Protein AF-A0AAP5YDH5-F1 (afdb_monomer)

Sequence (74 aa):
MTLWQLIKAEIRAVLTTPVVTLTVFGGVVFYSFLYPLPYAQQTPREQPIAVVNLDGSQTSLKLERMVDATPQVK

Foldseek 3Di:
DDPVVVVVVVVCVQCPPPVNVCCVVVVVVVCVVPVCVVVVPPDQFAAEDDDDDPPPDPVSVVVVVCVVVDRNHD

pLDDT: mean 92.32, std 6.07, range [71.44, 98.06]

Radius of gyration: 25.83 Å; Cα contacts (8 Å, |Δi|>4): 32; chains: 1; bounding box: 51×25×59 Å

Secondary structure (DSSP, 8-state):
--HHHHHHHHHHHHHH-HHHHIIIIIHHHHHHHHTTGGGTT----SB------SS--HHHHHHHHTGGGSTTB-

Structure (mmCIF, N/CA/C/O backbone):
data_AF-A0AAP5YDH5-F1
#
_entry.id   AF-A0AAP5YDH5-F1
#
loop_
_atom_site.group_PDB
_atom_site.id
_atom_site.type_symbol
_atom_site.label_atom_id
_atom_site.label_alt_id
_atom_site.label_comp_id
_atom_site.label_asym_id
_atom_site.label_entity_id
_atom_site.label_seq_id
_atom_site.pdbx_PDB_ins_code
_atom_site.Cartn_x
_atom_site.Cartn_y
_atom_site.Cartn_z
_atom_site.occupancy
_atom_site.B_iso_or_equiv
_atom_site.auth_seq_id
_atom_site.auth_comp_id
_atom_site.auth_asym_id
_atom_site.auth_atom_id
_atom_site.pdbx_PDB_model_num
ATOM 1 N N . MET A 1 1 ? 29.169 13.125 -24.196 1.00 78.94 1 MET A N 1
ATOM 2 C CA . MET A 1 1 ? 27.724 13.192 -23.882 1.00 78.94 1 MET A CA 1
ATOM 3 C C . MET A 1 1 ? 27.538 14.114 -22.693 1.00 78.94 1 MET A C 1
ATOM 5 O O . MET A 1 1 ? 28.325 14.029 -21.761 1.00 78.94 1 MET A O 1
ATOM 9 N N . THR A 1 2 ? 26.541 14.994 -22.717 1.00 97.38 2 THR A N 1
ATOM 10 C CA . THR A 1 2 ? 26.130 15.746 -21.521 1.00 97.38 2 THR A CA 1
ATOM 11 C C . THR A 1 2 ? 25.269 14.862 -20.615 1.00 97.38 2 THR A C 1
ATOM 13 O O . THR A 1 2 ? 24.674 13.891 -21.086 1.00 97.38 2 THR A O 1
ATOM 16 N N . LEU A 1 3 ? 25.147 15.211 -19.330 1.00 97.38 3 LEU A N 1
ATOM 17 C CA . LEU A 1 3 ? 24.274 14.490 -18.390 1.00 97.38 3 LEU A CA 1
ATOM 18 C C . LEU A 1 3 ? 22.835 14.376 -18.918 1.00 9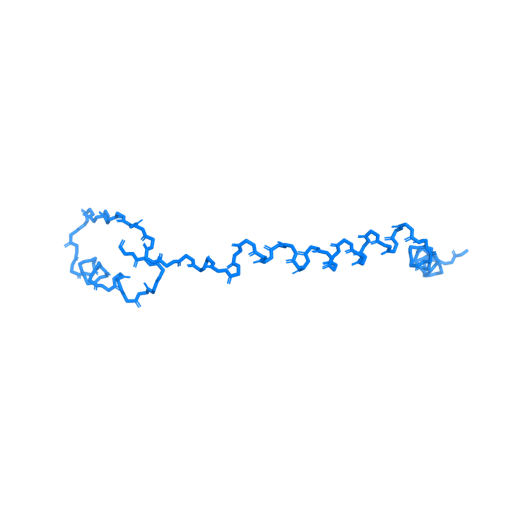7.38 3 LEU A C 1
ATOM 20 O O . LEU A 1 3 ? 22.212 13.325 -18.836 1.00 97.38 3 LEU A O 1
ATOM 24 N N . TRP A 1 4 ? 22.327 15.440 -19.540 1.00 97.69 4 TRP A N 1
ATOM 25 C CA . TRP A 1 4 ? 20.993 15.450 -20.138 1.00 97.69 4 TRP A CA 1
ATOM 26 C C . TRP A 1 4 ? 20.845 14.471 -21.310 1.00 97.69 4 TRP A C 1
ATOM 28 O O . TRP A 1 4 ? 19.812 13.818 -21.455 1.00 97.69 4 TRP A O 1
ATOM 38 N N . GLN A 1 5 ? 21.877 14.352 -22.148 1.00 97.88 5 GLN A N 1
ATOM 39 C CA . GLN A 1 5 ? 21.895 13.373 -23.237 1.00 97.88 5 GLN A CA 1
ATOM 40 C C . GLN A 1 5 ? 21.935 11.943 -22.694 1.00 97.88 5 GLN A C 1
ATOM 42 O O . GLN A 1 5 ? 21.265 11.076 -23.249 1.00 97.88 5 GLN A O 1
ATOM 47 N N . LEU A 1 6 ? 22.676 11.719 -21.605 1.00 97.75 6 LEU A N 1
ATOM 48 C CA . LEU A 1 6 ? 22.734 10.428 -20.928 1.00 97.75 6 LEU A CA 1
ATOM 49 C C . LEU A 1 6 ? 21.363 10.047 -20.357 1.00 97.75 6 LEU A C 1
ATOM 51 O O . LEU A 1 6 ? 20.839 8.998 -20.703 1.00 97.75 6 LEU A O 1
ATOM 55 N N . ILE A 1 7 ? 20.724 10.939 -19.594 1.00 98.06 7 ILE A N 1
ATOM 56 C CA . ILE A 1 7 ? 19.381 10.710 -19.031 1.00 98.06 7 ILE A CA 1
ATOM 57 C C . ILE A 1 7 ? 18.366 10.377 -20.132 1.00 98.06 7 ILE A C 1
ATOM 59 O O . ILE A 1 7 ? 17.601 9.424 -20.009 1.00 98.06 7 ILE A O 1
ATOM 63 N N . LYS A 1 8 ? 18.370 11.130 -21.241 1.00 97.94 8 LYS A N 1
ATOM 64 C CA . L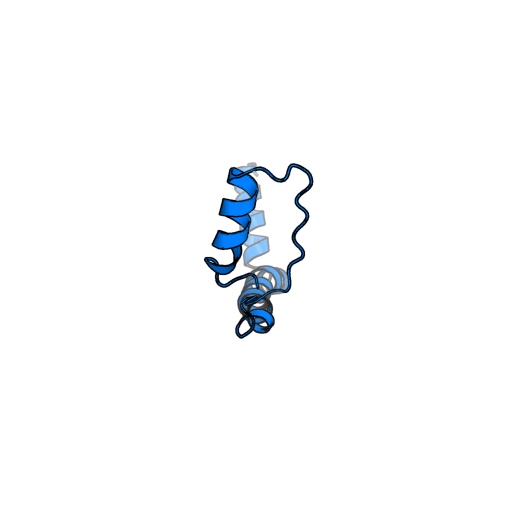YS A 1 8 ? 17.489 10.845 -22.385 1.00 97.94 8 LYS A CA 1
ATOM 65 C C . LYS A 1 8 ? 17.747 9.469 -22.998 1.00 97.94 8 LYS A C 1
ATOM 67 O O . LYS A 1 8 ? 16.792 8.797 -23.384 1.00 97.94 8 LYS A O 1
ATOM 72 N N . ALA A 1 9 ? 19.013 9.072 -23.119 1.00 97.69 9 ALA A N 1
ATOM 73 C CA . ALA A 1 9 ? 19.383 7.768 -23.654 1.00 97.69 9 ALA A CA 1
ATOM 74 C C . ALA A 1 9 ? 18.916 6.634 -22.731 1.00 97.69 9 ALA A C 1
ATOM 76 O O . ALA A 1 9 ? 18.297 5.693 -23.220 1.00 97.69 9 ALA A O 1
ATOM 77 N N . GLU A 1 10 ? 19.113 6.772 -21.418 1.00 96.56 10 GLU A N 1
ATOM 78 C CA . GLU A 1 10 ? 18.667 5.796 -20.416 1.00 96.56 10 GLU A CA 1
ATOM 79 C C . GLU A 1 10 ? 17.141 5.645 -20.401 1.00 96.56 10 GLU A C 1
ATOM 81 O O . GLU A 1 10 ? 16.625 4.533 -20.488 1.00 96.56 10 GLU A O 1
ATOM 86 N N . ILE A 1 11 ? 16.391 6.756 -20.395 1.00 96.44 11 ILE A N 1
ATOM 87 C CA . ILE A 1 11 ? 14.919 6.711 -20.462 1.00 96.44 11 ILE A CA 1
ATOM 88 C C . ILE A 1 11 ? 14.464 5.998 -21.739 1.00 96.44 11 ILE A C 1
ATOM 90 O O . ILE A 1 11 ? 13.579 5.143 -21.696 1.00 96.44 11 ILE A O 1
ATOM 94 N N . ARG A 1 12 ? 15.081 6.313 -22.886 1.00 96.69 12 ARG A N 1
ATOM 95 C CA . ARG A 1 12 ? 14.767 5.635 -24.147 1.00 96.69 12 ARG A CA 1
ATOM 96 C C . ARG A 1 12 ? 15.082 4.142 -24.066 1.00 96.69 12 ARG A C 1
ATOM 98 O O . ARG A 1 12 ? 14.267 3.349 -24.526 1.00 96.69 12 ARG A O 1
ATOM 105 N N . ALA A 1 13 ? 16.221 3.756 -23.495 1.00 96.19 13 ALA A N 1
ATOM 106 C CA . ALA A 1 13 ? 16.612 2.356 -23.345 1.00 96.19 13 ALA A CA 1
ATOM 107 C C . ALA A 1 13 ? 15.610 1.580 -22.474 1.00 96.19 13 ALA A C 1
ATOM 109 O O . ALA 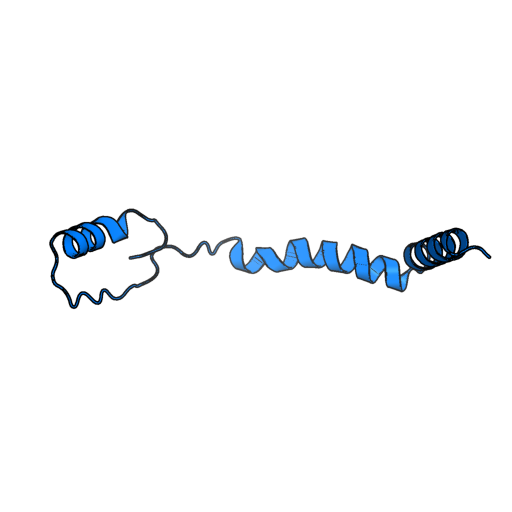A 1 13 ? 15.143 0.514 -22.877 1.00 96.19 13 ALA A O 1
ATOM 110 N N . VAL A 1 14 ? 15.191 2.154 -21.342 1.00 95.00 14 VAL A N 1
ATOM 111 C CA . VAL A 1 14 ? 14.166 1.581 -20.454 1.00 95.00 14 VAL A CA 1
ATOM 112 C C . VAL A 1 14 ? 12.838 1.382 -21.193 1.00 95.00 14 VAL A C 1
ATOM 114 O O . VAL A 1 14 ? 12.292 0.280 -21.177 1.00 95.00 14 VAL A O 1
ATOM 117 N N . LEU A 1 15 ? 12.350 2.415 -21.891 1.00 95.31 15 LEU A N 1
ATOM 118 C CA . LEU A 1 15 ? 11.049 2.396 -22.579 1.00 95.31 15 LEU A CA 1
ATOM 119 C C . LEU A 1 15 ? 11.028 1.585 -23.884 1.00 95.31 15 LEU A C 1
ATOM 121 O O . LEU A 1 15 ? 9.956 1.328 -24.426 1.00 95.31 15 LEU A O 1
ATOM 125 N N . THR A 1 16 ? 12.190 1.216 -24.425 1.00 96.31 16 THR A N 1
ATOM 126 C CA . THR A 1 16 ? 12.292 0.409 -25.656 1.00 96.31 16 THR A CA 1
ATOM 127 C C . THR A 1 16 ? 12.730 -1.025 -25.394 1.00 96.31 16 THR A C 1
ATOM 129 O O . THR A 1 16 ? 12.651 -1.851 -26.299 1.00 96.31 16 THR A O 1
ATOM 132 N N . THR A 1 17 ? 13.136 -1.353 -24.164 1.00 97.69 17 THR A N 1
ATOM 133 C CA . THR A 1 17 ? 13.430 -2.729 -23.760 1.00 97.69 17 THR A CA 1
ATOM 134 C C . THR A 1 17 ? 12.114 -3.446 -23.444 1.00 97.69 17 THR A C 1
ATOM 136 O O . THR A 1 17 ? 11.466 -3.095 -22.450 1.00 97.69 17 THR A O 1
ATOM 139 N N . PRO A 1 18 ? 11.69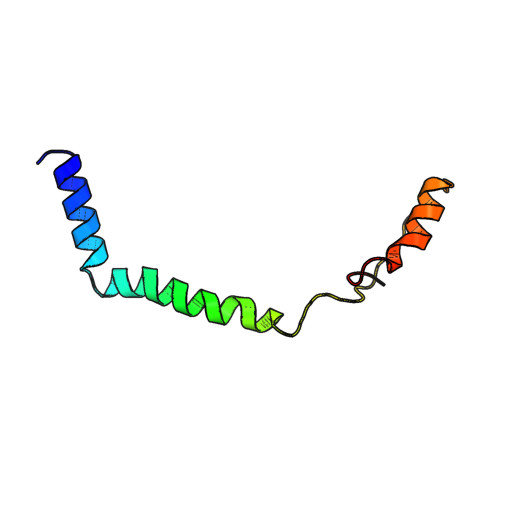6 -4.463 -24.229 1.00 95.62 18 PRO A N 1
ATOM 140 C CA . PRO A 1 18 ? 10.363 -5.055 -24.094 1.00 95.62 18 PRO A CA 1
ATOM 141 C C . PRO A 1 18 ? 10.107 -5.667 -22.716 1.00 95.62 18 PRO A C 1
ATOM 143 O O . PRO A 1 18 ? 9.041 -5.469 -22.146 1.00 95.62 18 PRO A O 1
ATOM 146 N N . VAL A 1 19 ? 11.103 -6.356 -22.148 1.00 96.81 19 VAL A N 1
ATOM 147 C CA . VAL A 1 19 ? 10.994 -6.996 -20.826 1.00 96.81 19 VAL A CA 1
ATOM 148 C C . VAL A 1 19 ? 10.807 -5.957 -19.719 1.00 96.81 19 VAL A C 1
ATOM 150 O O . VAL A 1 19 ? 9.937 -6.114 -18.864 1.00 96.81 19 VAL A O 1
ATOM 153 N N . VAL A 1 20 ? 11.581 -4.870 -19.752 1.00 95.81 20 VAL A N 1
ATOM 154 C CA . VAL A 1 20 ? 11.493 -3.786 -18.760 1.00 95.81 20 VAL A CA 1
ATOM 155 C C . VAL A 1 20 ? 10.151 -3.070 -18.880 1.00 95.81 20 VAL A C 1
ATOM 157 O O . VAL A 1 20 ? 9.452 -2.895 -17.886 1.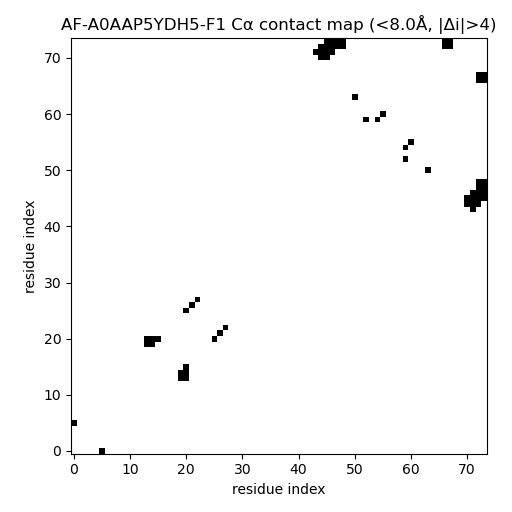00 95.81 20 VAL A O 1
ATOM 160 N N . THR A 1 21 ? 9.750 -2.738 -20.107 1.00 95.62 21 THR A N 1
ATOM 161 C CA . THR A 1 21 ? 8.471 -2.079 -20.398 1.00 95.62 21 THR A CA 1
ATOM 162 C C . THR A 1 21 ? 7.294 -2.938 -19.932 1.00 95.62 21 THR A C 1
ATOM 164 O O . THR A 1 21 ? 6.425 -2.457 -19.208 1.00 95.62 21 THR A O 1
ATOM 167 N N . LEU A 1 22 ? 7.284 -4.232 -20.266 1.00 96.25 22 LEU A N 1
ATOM 168 C CA . LEU A 1 22 ? 6.242 -5.161 -19.830 1.00 96.25 22 LEU A CA 1
ATOM 169 C C . LEU A 1 22 ? 6.203 -5.303 -18.305 1.00 96.25 22 LEU A C 1
ATOM 171 O O . LEU A 1 22 ? 5.123 -5.355 -17.730 1.00 96.25 22 LEU A O 1
ATOM 175 N N . THR A 1 23 ? 7.354 -5.336 -17.638 1.00 94.75 23 THR A N 1
ATOM 176 C CA . THR A 1 23 ? 7.398 -5.467 -16.175 1.00 94.75 23 THR A CA 1
ATOM 177 C C . THR A 1 23 ? 6.849 -4.216 -15.489 1.00 94.75 23 THR A C 1
ATOM 179 O O . THR A 1 23 ? 6.015 -4.328 -14.595 1.00 94.75 23 THR A O 1
ATOM 182 N N . VAL A 1 24 ? 7.262 -3.023 -15.934 1.00 92.88 24 VAL A N 1
ATOM 183 C CA . VAL A 1 24 ? 6.821 -1.747 -15.347 1.00 92.88 24 VAL A CA 1
ATOM 184 C C . VAL A 1 24 ? 5.341 -1.495 -15.623 1.00 92.88 24 VAL A C 1
ATOM 186 O O . VAL A 1 24 ? 4.582 -1.231 -14.697 1.00 92.88 24 VAL A O 1
ATOM 189 N N . PHE A 1 25 ? 4.906 -1.590 -16.880 1.00 95.44 25 PHE A N 1
ATOM 190 C CA . PHE A 1 25 ? 3.524 -1.267 -17.241 1.00 95.44 25 PHE A CA 1
ATOM 191 C C . PHE A 1 25 ? 2.586 -2.450 -17.037 1.00 95.44 25 PHE A C 1
ATOM 193 O O . PHE A 1 25 ? 1.537 -2.300 -16.419 1.00 95.44 25 PHE A O 1
ATOM 200 N N . GLY A 1 26 ? 2.968 -3.632 -17.517 1.00 95.94 26 GLY A N 1
ATOM 201 C CA . GLY A 1 26 ? 2.174 -4.845 -17.350 1.00 95.94 26 GLY A CA 1
ATOM 202 C C . GLY A 1 26 ? 1.999 -5.188 -15.878 1.00 95.94 26 GLY A C 1
ATOM 203 O O . GLY A 1 26 ? 0.868 -5.378 -15.450 1.00 95.94 26 GLY A O 1
ATOM 204 N N . GLY A 1 27 ? 3.071 -5.172 -15.079 1.00 95.31 27 GLY A N 1
ATOM 205 C CA . GLY A 1 27 ? 2.986 -5.417 -13.637 1.00 95.31 27 GLY A CA 1
ATOM 206 C C . GLY A 1 27 ? 2.012 -4.471 -12.930 1.00 95.31 27 GLY A C 1
ATOM 207 O O . GLY A 1 27 ? 1.157 -4.933 -12.180 1.00 95.31 27 GLY A O 1
ATOM 208 N N . VAL A 1 28 ? 2.073 -3.168 -13.226 1.00 95.94 28 VAL A N 1
ATOM 209 C CA . VAL A 1 28 ? 1.149 -2.168 -12.659 1.00 95.94 28 VAL A CA 1
ATOM 210 C C . VAL A 1 28 ? -0.292 -2.399 -13.114 1.00 95.94 28 VAL A C 1
ATOM 212 O O . VAL A 1 28 ? -1.201 -2.342 -12.288 1.00 95.94 28 VAL A O 1
ATOM 215 N N . VAL A 1 29 ? -0.512 -2.690 -14.400 1.00 96.50 29 VAL A N 1
ATOM 216 C CA . VAL A 1 29 ? -1.847 -2.992 -14.935 1.00 96.50 29 VAL A CA 1
ATOM 217 C C . VAL A 1 29 ? -2.406 -4.261 -14.293 1.00 96.50 29 VAL A C 1
ATOM 219 O O . VAL A 1 29 ? -3.518 -4.239 -13.791 1.00 96.50 29 VAL A O 1
ATOM 222 N N . PHE A 1 30 ? -1.648 -5.357 -14.231 1.00 96.69 30 PHE A N 1
ATOM 223 C CA . PHE A 1 30 ? -2.094 -6.582 -13.561 1.00 96.69 30 PHE A CA 1
ATOM 224 C C . PHE A 1 30 ? -2.379 -6.341 -12.075 1.00 96.69 30 PHE A C 1
ATOM 226 O O . PHE A 1 30 ? -3.422 -6.759 -11.571 1.00 96.69 30 PHE A O 1
ATOM 233 N N . TYR A 1 31 ? -1.482 -5.642 -11.377 1.00 94.94 31 TYR A N 1
ATOM 234 C CA . TYR A 1 31 ? -1.630 -5.360 -9.952 1.00 94.94 31 TYR A CA 1
ATOM 235 C C . TYR A 1 31 ? -2.865 -4.503 -9.656 1.00 94.94 31 TYR A C 1
ATOM 237 O O . TYR A 1 31 ? -3.555 -4.762 -8.671 1.00 94.94 31 TYR A O 1
ATOM 245 N N . SER A 1 32 ? -3.197 -3.537 -10.519 1.00 95.06 32 SER A N 1
ATOM 246 C CA . SER A 1 32 ? -4.377 -2.688 -10.328 1.00 95.06 32 SER A CA 1
ATOM 247 C C . SER A 1 32 ? -5.698 -3.457 -10.412 1.00 95.06 32 SER A C 1
ATOM 249 O O . SER A 1 32 ? -6.663 -3.034 -9.783 1.00 95.06 32 SER A O 1
ATOM 251 N N . PHE A 1 33 ? -5.747 -4.599 -11.110 1.00 95.00 33 PHE A N 1
ATOM 252 C CA . PHE A 1 33 ? -6.910 -5.496 -11.106 1.00 95.00 33 PHE A CA 1
ATOM 253 C C . PHE A 1 33 ? -6.868 -6.519 -9.969 1.00 95.00 33 PHE A C 1
ATOM 255 O O . PHE A 1 33 ? -7.887 -6.770 -9.328 1.00 95.00 33 PHE A O 1
ATOM 262 N N . LEU A 1 34 ? -5.702 -7.118 -9.710 1.00 94.75 34 LEU A N 1
ATOM 263 C CA . LEU A 1 34 ? -5.573 -8.207 -8.739 1.00 94.75 34 LEU A CA 1
ATOM 264 C C . LEU A 1 34 ? -5.662 -7.725 -7.288 1.00 94.75 34 LEU A C 1
ATOM 266 O O . LEU A 1 34 ? -6.281 -8.397 -6.470 1.00 94.75 34 LEU A O 1
ATOM 270 N N . TYR A 1 35 ? -5.074 -6.571 -6.964 1.00 92.50 35 TYR A N 1
ATOM 271 C CA . TYR A 1 35 ? -5.044 -6.048 -5.598 1.00 92.50 35 TYR A CA 1
ATOM 272 C C . TYR A 1 35 ? -6.425 -5.680 -5.024 1.00 92.50 35 TYR A C 1
ATOM 274 O O . TYR A 1 35 ? -6.688 -6.036 -3.878 1.00 92.50 35 TYR A O 1
ATOM 282 N N . PRO A 1 36 ? -7.341 -5.017 -5.759 1.00 91.06 36 PRO A N 1
ATOM 283 C CA . PRO A 1 36 ? -8.662 -4.698 -5.220 1.00 91.06 36 PRO A CA 1
ATOM 284 C C . PRO A 1 36 ? -9.628 -5.888 -5.208 1.00 91.06 36 PRO A C 1
ATOM 286 O O . PRO A 1 36 ? -10.619 -5.837 -4.485 1.00 91.06 36 PRO A O 1
ATOM 289 N N . LEU A 1 37 ? -9.380 -6.950 -5.985 1.00 91.50 37 LEU A N 1
ATOM 290 C CA . LEU A 1 37 ? -10.338 -8.044 -6.171 1.00 91.50 37 LEU A CA 1
ATOM 291 C C . LEU A 1 37 ? -10.735 -8.760 -4.861 1.00 91.50 37 LEU A C 1
ATOM 293 O O . LEU A 1 37 ? -11.935 -8.950 -4.658 1.00 91.50 37 LEU A O 1
ATOM 297 N N . PRO A 1 38 ? -9.808 -9.095 -3.936 1.00 88.31 38 PRO A N 1
ATOM 298 C CA . PRO A 1 38 ? -10.169 -9.663 -2.634 1.00 88.31 38 PRO A CA 1
ATOM 299 C C . PRO A 1 38 ? -11.078 -8.745 -1.807 1.00 88.31 38 PRO A C 1
ATOM 301 O O . PRO A 1 38 ? -11.960 -9.214 -1.093 1.00 88.31 38 PRO A O 1
ATOM 304 N N . TYR A 1 39 ? -10.898 -7.430 -1.941 1.00 84.50 39 TYR A N 1
ATOM 305 C CA . TYR A 1 39 ? -11.641 -6.416 -1.194 1.00 84.50 39 TYR A CA 1
ATOM 306 C C . TYR A 1 39 ? -12.926 -5.964 -1.897 1.00 84.50 39 TYR A C 1
ATOM 308 O O . TYR A 1 39 ? -13.746 -5.283 -1.283 1.00 84.50 39 TYR A O 1
ATOM 316 N N . ALA A 1 40 ? -13.141 -6.354 -3.160 1.00 85.50 40 ALA A N 1
ATOM 317 C CA . ALA A 1 40 ? -14.246 -5.873 -3.992 1.00 85.50 40 ALA A CA 1
ATOM 318 C C . ALA A 1 40 ? -15.630 -6.157 -3.388 1.00 85.50 40 ALA A C 1
ATOM 320 O O . ALA A 1 40 ? -16.584 -5.436 -3.664 1.00 85.50 40 ALA A O 1
ATOM 321 N N . GLN A 1 41 ? -15.732 -7.204 -2.565 1.00 80.19 41 GLN A N 1
ATOM 322 C CA . GLN A 1 41 ? -16.954 -7.603 -1.860 1.00 80.19 41 GLN A CA 1
ATOM 323 C C . GLN A 1 41 ? -16.800 -7.554 -0.329 1.00 80.19 41 GLN A C 1
ATOM 325 O O . GLN A 1 41 ? -17.704 -7.965 0.393 1.00 80.19 41 GLN A O 1
ATOM 330 N N . GLN A 1 42 ? -15.664 -7.070 0.186 1.00 71.44 42 GLN A N 1
ATOM 331 C CA . GLN A 1 42 ? -15.309 -7.131 1.607 1.00 71.44 42 GLN A CA 1
ATOM 332 C C . GLN A 1 42 ? -14.969 -5.746 2.161 1.00 71.44 42 GLN A C 1
ATOM 334 O O . GLN A 1 42 ? -13.875 -5.521 2.674 1.00 71.44 42 GLN A O 1
ATOM 339 N N . THR A 1 43 ? -15.908 -4.798 2.102 1.00 78.25 43 THR A N 1
ATOM 340 C CA . THR A 1 43 ? -15.795 -3.628 2.985 1.00 78.25 43 THR A CA 1
ATOM 341 C C . THR A 1 43 ? -15.923 -4.121 4.428 1.00 78.25 43 THR A C 1
ATOM 343 O O . THR A 1 43 ? -16.972 -4.700 4.726 1.00 78.25 43 THR A O 1
ATOM 346 N N . PRO A 1 44 ? -1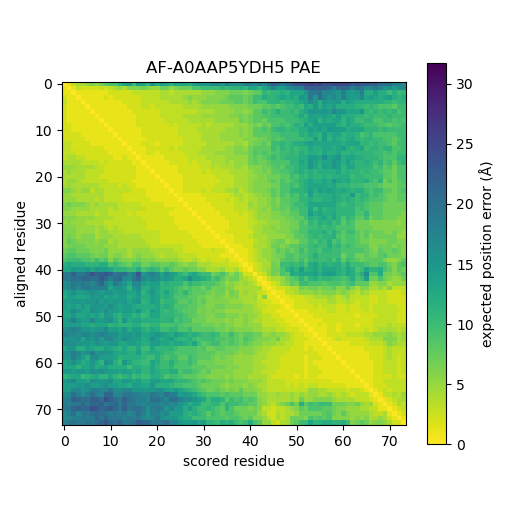4.922 -3.920 5.310 1.00 79.69 44 PRO A N 1
ATOM 347 C CA . PRO A 1 44 ? -15.034 -4.289 6.715 1.00 79.69 44 PRO A CA 1
ATOM 348 C C . PRO A 1 44 ? -16.212 -3.528 7.312 1.00 79.69 44 PRO A C 1
ATOM 350 O O . PRO A 1 44 ? -16.176 -2.307 7.458 1.00 79.69 44 PRO A O 1
ATOM 353 N N . ARG A 1 45 ? -17.295 -4.254 7.557 1.00 85.50 45 ARG A N 1
ATOM 354 C CA . ARG A 1 45 ? -18.490 -3.758 8.224 1.00 85.50 45 ARG A CA 1
ATOM 355 C C . ARG A 1 45 ? -18.673 -4.557 9.490 1.00 85.50 45 ARG A C 1
ATOM 357 O O . ARG A 1 45 ? -18.236 -5.710 9.537 1.00 85.50 45 ARG A O 1
ATOM 364 N N . GLU A 1 46 ? -19.312 -3.939 10.474 1.00 87.75 46 GLU A N 1
ATOM 365 C CA . GLU A 1 46 ? -19.727 -4.622 11.700 1.00 87.75 46 GLU A CA 1
ATOM 366 C C . GLU A 1 46 ? -18.566 -5.372 12.386 1.00 87.75 46 GLU A C 1
ATOM 368 O O . GLU A 1 46 ? -18.721 -6.509 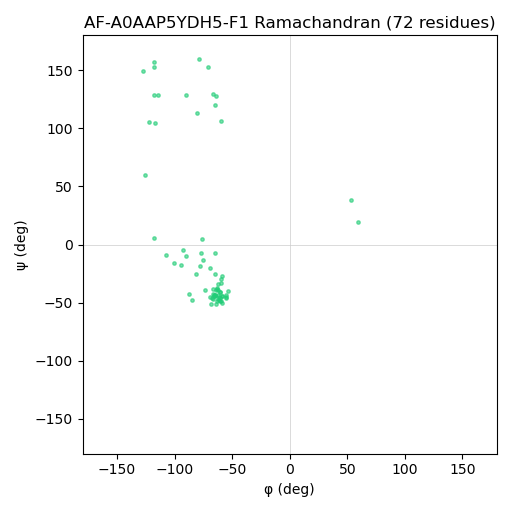12.834 1.00 87.75 46 GLU A O 1
ATOM 373 N N . GLN A 1 47 ? -17.359 -4.794 12.380 1.00 88.06 47 GLN A N 1
ATOM 374 C CA . GLN A 1 47 ? -16.202 -5.437 12.996 1.00 88.06 47 GLN A CA 1
ATOM 375 C C . GLN A 1 47 ? -16.411 -5.503 14.511 1.00 88.06 47 GLN A C 1
ATOM 377 O O . GLN A 1 47 ? -16.694 -4.461 15.102 1.00 88.06 47 GLN A O 1
ATOM 382 N N . PRO A 1 48 ? -16.244 -6.680 15.138 1.00 90.88 48 PRO A N 1
ATOM 383 C CA . PRO A 1 48 ? -16.450 -6.821 16.570 1.00 90.88 48 PRO A CA 1
ATOM 384 C C . PRO A 1 48 ? -15.433 -5.971 17.330 1.00 90.88 48 PRO A C 1
ATOM 386 O O . PRO A 1 48 ? -14.224 -6.090 17.105 1.00 90.88 48 PRO A O 1
ATOM 389 N N . ILE A 1 49 ? -15.918 -5.140 18.249 1.00 90.94 49 ILE A N 1
ATOM 390 C CA . ILE A 1 49 ? -15.067 -4.314 19.113 1.00 90.94 49 ILE A CA 1
ATOM 391 C C . ILE A 1 49 ? -15.233 -4.663 20.594 1.00 90.94 49 ILE A C 1
ATOM 393 O O . ILE A 1 49 ? -16.247 -5.196 21.035 1.00 90.94 49 ILE A O 1
ATOM 397 N N . ALA A 1 50 ? -14.212 -4.336 21.386 1.00 93.81 50 ALA A N 1
ATOM 398 C CA . ALA A 1 50 ? -14.266 -4.384 22.842 1.00 93.81 50 ALA A CA 1
ATOM 399 C C . ALA A 1 50 ? -14.055 -2.974 23.399 1.00 93.81 50 ALA A C 1
ATOM 401 O O . ALA A 1 50 ? -13.088 -2.297 23.046 1.00 93.81 50 ALA A O 1
ATOM 402 N N . VAL A 1 51 ? -14.953 -2.536 24.279 1.00 93.31 51 VAL A N 1
ATOM 403 C CA . VAL A 1 51 ? -14.858 -1.238 24.954 1.00 93.31 51 VAL A CA 1
ATOM 404 C C . VAL A 1 51 ? -14.082 -1.400 26.257 1.00 93.31 51 VAL A C 1
ATOM 406 O O . VAL A 1 51 ? -14.418 -2.243 27.088 1.00 93.31 51 VAL A O 1
ATOM 409 N N . VAL A 1 52 ? -13.067 -0.559 26.456 1.00 95.56 52 VAL A N 1
ATOM 410 C CA . VAL A 1 52 ? -12.327 -0.450 27.719 1.00 95.56 52 VAL A CA 1
ATOM 411 C C . VAL A 1 52 ? -12.432 0.989 28.209 1.00 95.56 52 VAL A C 1
ATOM 413 O O . VAL A 1 52 ? -11.777 1.880 27.673 1.00 95.56 52 VAL A O 1
ATOM 416 N N . ASN A 1 53 ? -13.254 1.212 29.231 1.00 96.50 53 ASN A N 1
ATOM 417 C CA . ASN A 1 53 ? -13.448 2.520 29.849 1.00 96.50 53 ASN A CA 1
ATOM 418 C C . ASN A 1 53 ? -12.993 2.481 31.314 1.00 96.50 53 ASN A C 1
ATOM 420 O O . ASN A 1 53 ? -13.671 1.916 32.169 1.00 96.50 53 ASN A O 1
ATOM 424 N N . LEU A 1 54 ? -11.821 3.062 31.586 1.00 97.00 54 LEU A N 1
ATOM 425 C CA . LEU A 1 54 ? -11.203 3.075 32.918 1.00 97.00 54 LEU A CA 1
ATOM 426 C C . LEU A 1 54 ? -11.531 4.334 33.730 1.00 97.00 54 LEU A C 1
ATOM 428 O O . LEU A 1 54 ? -11.323 4.337 34.941 1.00 97.00 54 LEU A O 1
ATOM 432 N N . ASP A 1 55 ? -12.003 5.402 33.080 1.00 95.81 55 ASP A N 1
ATOM 433 C CA . ASP A 1 55 ? -12.270 6.693 33.724 1.00 95.81 55 ASP A CA 1
ATOM 434 C C . ASP A 1 55 ? -13.758 6.912 34.041 1.00 95.81 55 ASP A C 1
ATOM 436 O O . ASP A 1 55 ? -14.094 7.788 34.838 1.00 95.81 55 ASP A O 1
ATOM 440 N N . GLY A 1 56 ? -14.650 6.119 33.435 1.00 95.88 56 GLY A N 1
ATOM 441 C CA . GLY A 1 56 ? -16.095 6.173 33.656 1.00 95.88 56 GLY A CA 1
ATOM 442 C C . GLY A 1 56 ? -16.713 7.534 33.333 1.00 95.88 56 GLY A C 1
ATOM 443 O O . GLY A 1 56 ? -17.797 7.847 33.831 1.00 95.88 56 GLY A O 1
ATOM 444 N N . SER A 1 57 ? -16.028 8.377 32.552 1.00 98.00 57 SER A N 1
ATOM 445 C CA . SER A 1 57 ? -16.445 9.766 32.382 1.00 98.00 57 SER A CA 1
ATOM 446 C C . SER A 1 57 ? -17.730 9.869 31.554 1.00 98.00 57 SER A C 1
ATOM 448 O O . SER A 1 57 ? -18.011 9.045 30.679 1.00 98.00 57 SER A O 1
ATOM 450 N N . GLN A 1 58 ? -18.512 10.930 31.778 1.00 97.44 58 GLN A N 1
ATOM 451 C CA . GLN A 1 58 ? -19.717 11.188 30.977 1.00 97.44 58 GLN A CA 1
ATOM 452 C C . GLN A 1 58 ? -19.397 11.358 29.486 1.00 97.44 58 GLN A C 1
ATOM 454 O O . GLN A 1 58 ? -20.216 11.028 28.628 1.00 97.44 58 GLN A O 1
ATOM 459 N N . THR A 1 59 ? -18.198 11.849 29.173 1.00 96.38 59 THR A N 1
ATOM 460 C CA . THR A 1 59 ? -17.697 11.945 27.803 1.00 96.38 59 THR A CA 1
ATOM 461 C C . THR A 1 59 ? -17.420 10.558 27.220 1.00 96.38 59 THR A C 1
ATOM 463 O O . THR A 1 59 ? -17.861 10.288 26.104 1.00 96.38 59 THR A O 1
ATOM 466 N N . SER A 1 60 ? -16.775 9.664 27.979 1.00 96.75 60 SER A N 1
ATOM 467 C CA . SER A 1 60 ? -16.506 8.275 27.575 1.00 96.75 60 SER A CA 1
ATOM 468 C C . SER A 1 60 ? -17.805 7.513 27.308 1.00 96.75 60 SER A C 1
ATOM 470 O O . SER A 1 60 ? -17.990 6.977 26.220 1.00 96.75 60 SER A O 1
ATOM 472 N N . LEU A 1 61 ? -18.779 7.593 28.222 1.00 95.50 61 LEU A N 1
ATOM 473 C CA . LEU A 1 61 ? -20.099 6.966 28.051 1.00 95.50 61 LEU A CA 1
ATOM 474 C C . LEU A 1 61 ? -20.876 7.523 26.850 1.00 95.50 61 LEU A C 1
ATOM 476 O O . LEU A 1 61 ? -21.632 6.802 26.197 1.00 95.50 61 LEU A O 1
ATOM 480 N N . LYS A 1 62 ? -20.722 8.820 26.552 1.00 95.56 62 LYS A N 1
ATOM 481 C CA . LYS A 1 62 ? -21.321 9.421 25.355 1.00 95.56 62 LYS A CA 1
ATOM 482 C C . LYS A 1 62 ? -20.682 8.858 24.084 1.00 95.56 62 LYS A C 1
ATOM 484 O O . LYS A 1 62 ? -21.413 8.560 23.146 1.00 95.56 62 LYS A O 1
ATOM 489 N N . LEU A 1 63 ? -19.360 8.697 24.064 1.00 93.38 63 LEU A N 1
ATOM 490 C CA . LEU A 1 63 ? -18.630 8.137 22.927 1.00 93.38 63 LEU A CA 1
ATOM 491 C C . LEU A 1 63 ? -18.975 6.660 22.695 1.00 93.38 63 LEU A C 1
ATOM 493 O O . LEU A 1 63 ? -19.237 6.278 21.559 1.00 93.38 63 LEU A O 1
ATOM 497 N N . GLU A 1 64 ? -19.056 5.858 23.758 1.00 94.31 64 GLU A N 1
ATOM 498 C CA . GLU A 1 64 ? -19.466 4.448 23.687 1.00 94.31 64 GLU A CA 1
ATOM 499 C C . GLU A 1 64 ? -20.830 4.278 23.013 1.00 94.31 64 GLU A C 1
ATOM 501 O O . GLU A 1 64 ? -20.993 3.440 22.134 1.00 94.31 64 GLU A O 1
ATOM 506 N N . ARG A 1 65 ? -21.805 5.127 23.357 1.00 91.88 65 ARG A N 1
ATOM 507 C CA . ARG A 1 65 ? -23.143 5.104 22.735 1.00 91.88 65 ARG A CA 1
ATOM 508 C C . ARG A 1 65 ? -23.147 5.555 21.277 1.00 91.88 65 ARG A C 1
ATOM 510 O O . ARG A 1 65 ? -24.109 5.289 20.567 1.00 91.88 65 ARG A O 1
ATOM 517 N N . MET A 1 66 ? -22.117 6.279 20.850 1.00 92.75 66 MET A N 1
ATOM 518 C CA . MET A 1 66 ? -21.967 6.760 19.478 1.00 92.75 66 MET A CA 1
ATOM 519 C C . MET A 1 66 ? -21.163 5.791 18.602 1.00 92.75 66 MET A C 1
ATOM 521 O O . MET A 1 66 ? -21.032 6.050 17.411 1.00 92.75 66 MET A O 1
ATOM 525 N N . VAL A 1 67 ? -20.617 4.701 19.155 1.00 89.69 67 VAL A N 1
ATOM 526 C CA . V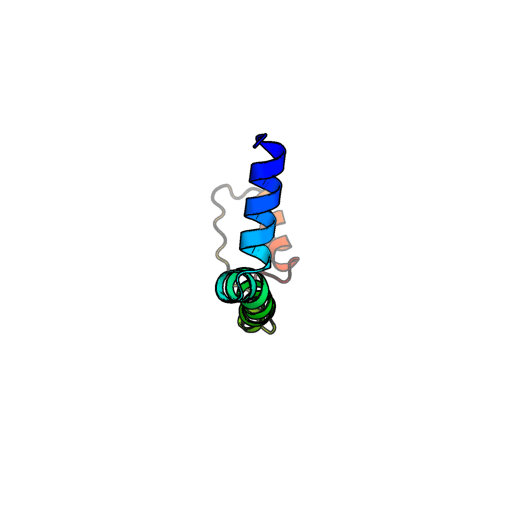AL A 1 67 ? -19.676 3.828 18.436 1.00 89.69 67 VAL A CA 1
ATOM 527 C C . VAL A 1 67 ? -20.318 3.150 17.215 1.00 89.69 67 VAL A C 1
ATOM 529 O O . VAL A 1 67 ? -19.726 3.133 16.138 1.00 89.69 67 VAL A O 1
ATOM 532 N N . ASP A 1 68 ? -21.582 2.742 17.346 1.00 84.38 68 ASP A N 1
ATOM 533 C CA . ASP A 1 68 ? -22.410 2.133 16.290 1.00 84.38 68 ASP A CA 1
ATOM 534 C C . ASP A 1 68 ? -22.931 3.162 15.258 1.00 84.38 68 ASP A C 1
ATOM 536 O O . ASP A 1 68 ? -23.694 2.851 14.349 1.00 84.38 68 ASP A O 1
ATOM 540 N N . ALA A 1 69 ? -22.522 4.435 15.359 1.00 86.94 69 ALA A N 1
ATOM 541 C CA . ALA A 1 69 ? -22.826 5.437 14.334 1.00 86.94 69 ALA A CA 1
ATOM 542 C C . ALA A 1 69 ? -21.940 5.294 13.081 1.00 86.94 69 ALA A C 1
ATOM 544 O O . ALA A 1 69 ? -22.156 5.999 12.092 1.00 86.94 69 ALA A O 1
ATOM 545 N N . THR A 1 70 ? -20.930 4.415 13.112 1.00 81.88 70 THR A N 1
ATOM 546 C CA . THR A 1 70 ? -20.025 4.161 11.985 1.00 81.88 70 THR A CA 1
ATOM 547 C C . THR A 1 70 ? -20.210 2.728 11.473 1.00 81.88 70 THR A C 1
ATOM 549 O O . THR A 1 70 ? -20.125 1.798 12.265 1.00 81.88 70 THR A O 1
ATOM 552 N N . PRO A 1 71 ? -20.425 2.502 10.161 1.00 81.75 71 PRO A N 1
ATOM 553 C CA . PRO A 1 71 ? -20.726 1.169 9.615 1.00 81.75 71 PRO A CA 1
ATOM 554 C C . PRO A 1 71 ? -19.590 0.140 9.762 1.00 81.75 71 PRO A C 1
ATOM 556 O O . PRO A 1 71 ? -19.750 -1.023 9.393 1.00 81.75 71 PRO A O 1
ATOM 559 N N . GLN A 1 72 ? -18.414 0.567 10.221 1.00 84.06 72 GLN A N 1
ATOM 560 C CA . GLN A 1 72 ? -17.211 -0.247 10.328 1.00 84.06 72 GLN A CA 1
ATOM 561 C C . GLN A 1 72 ? -17.182 -1.125 11.582 1.00 84.06 72 GLN A C 1
ATOM 563 O O . GLN A 1 72 ? -16.504 -2.148 11.549 1.00 84.06 72 GLN A O 1
ATOM 568 N N . VAL A 1 73 ? -17.873 -0.760 12.663 1.00 85.12 73 VAL A N 1
ATOM 569 C CA . VAL A 1 73 ? -17.741 -1.408 13.982 1.00 85.12 73 VAL A CA 1
ATOM 570 C C . VAL A 1 73 ? -19.100 -1.835 14.530 1.00 85.12 73 VAL A C 1
ATOM 572 O O . VAL A 1 73 ? -20.096 -1.191 14.222 1.00 85.12 73 VAL A O 1
ATOM 575 N N . LYS A 1 74 ? -19.121 -2.914 15.320 1.00 77.88 74 LYS A N 1
ATOM 576 C CA . LYS A 1 74 ? -20.290 -3.408 16.058 1.00 77.88 74 LYS A CA 1
ATOM 577 C C . LYS A 1 74 ? -19.884 -3.963 17.421 1.00 77.88 74 LYS A C 1
ATOM 579 O O . LYS A 1 74 ? -18.823 -4.629 17.497 1.00 77.88 74 LYS A O 1
#

Nearest PDB structures (foldseek):
  5ese-assembly1_A  TM=4.549E-01  e=4.425E+00  Saccharomyces cerevisiae YJM789

Mean predicted aligned error: 7.33 Å

Solvent-accessible surface area (backbone atoms only — not comparable to full-atom values): 4502 Å² total; per-residue (Å²): 132,55,73,68,55,48,53,53,51,50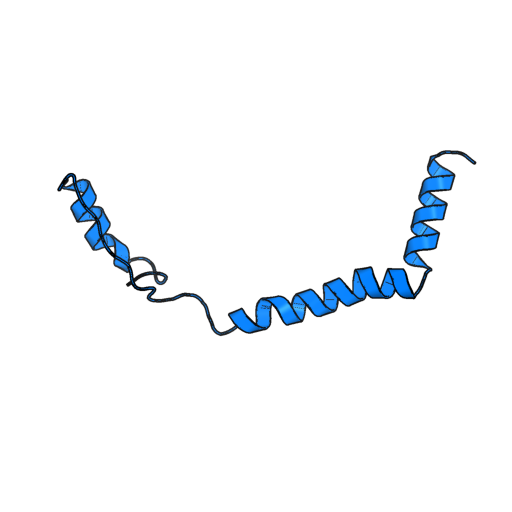,53,49,51,48,70,67,34,65,69,56,36,44,50,61,52,46,46,50,56,52,44,66,57,58,65,51,53,78,47,71,87,51,74,77,49,56,38,83,70,82,90,85,78,90,78,79,41,74,67,55,58,51,48,63,74,49,51,71,77,40,72,47,38,77